Protein AF-A0A6B2LWV8-F1 (afdb_monomer_lite)

InterPro domains:
  IPR002108 Actin-depolymerising factor homology domain [PF00241] (2-55)
  IPR002108 Actin-depolymerising factor homology domain [PS51263] (1-59)
  IPR017904 ADF/Cofilin [PR00006] (24-45)
  IPR017904 ADF/Cofilin [PR00006] (46-59)
  IPR029006 ADF-H/Gelsolin-like domain superfamily [G3DSA:3.40.20.10] (1-59)

Secondary structure (DSSP, 8-state):
---SSS-EEEEEEEE-TTS-EEEEEEEE--TTS-HHHHHHHHHHHHHHHHHHHTT----

Foldseek 3Di:
DDDQAAKDWDWDQDQDPVRDGDTDIDIRDHPNYDPVRVVVCVVCVVVVVCVVVVPDDDD

Structure (mmCIF, N/CA/C/O backbone):
data_AF-A0A6B2LWV8-F1
#
_entry.id   AF-A0A6B2LWV8-F1
#
loop_
_atom_site.group_PDB
_atom_site.id
_atom_site.type_symbol
_atom_site.label_atom_id
_atom_site.label_alt_id
_atom_site.label_comp_id
_atom_site.label_asym_id
_atom_site.label_entity_id
_atom_site.label_seq_id
_atom_site.pdbx_PDB_ins_code
_atom_site.Cartn_x
_atom_site.Cartn_y
_atom_site.Cartn_z
_atom_site.occupancy
_atom_site.B_iso_or_equiv
_atom_site.auth_seq_id
_atom_site.auth_comp_id
_atom_site.auth_asym_id
_atom_site.auth_atom_id
_atom_site.pdbx_PDB_model_num
ATOM 1 N N . MET A 1 1 ? -6.031 -13.904 -6.949 1.00 54.72 1 MET A N 1
ATOM 2 C CA . MET A 1 1 ? -4.558 -13.948 -7.081 1.00 54.72 1 MET A CA 1
ATOM 3 C C . MET A 1 1 ? -4.033 -12.524 -7.172 1.00 54.72 1 MET A C 1
ATOM 5 O O . MET A 1 1 ? -4.607 -11.733 -7.912 1.00 54.72 1 MET A O 1
ATOM 9 N N . LEU A 1 2 ? -3.016 -12.177 -6.380 1.00 64.94 2 LEU A N 1
ATOM 10 C CA . LEU A 1 2 ? -2.355 -10.870 -6.461 1.00 64.94 2 LEU A CA 1
ATOM 11 C C . LEU A 1 2 ? -1.424 -10.855 -7.687 1.00 64.94 2 LEU A C 1
ATOM 13 O O . LEU A 1 2 ? -0.751 -11.857 -7.928 1.00 64.94 2 LEU A O 1
ATOM 17 N N . PRO A 1 3 ? -1.391 -9.774 -8.485 1.00 70.81 3 PRO A N 1
ATOM 18 C CA . PRO A 1 3 ? -0.501 -9.699 -9.638 1.00 70.81 3 PRO A CA 1
ATOM 19 C C . PRO A 1 3 ? 0.957 -9.567 -9.192 1.00 70.81 3 PRO A C 1
ATOM 21 O O . PRO A 1 3 ? 1.274 -8.734 -8.349 1.00 70.81 3 PRO A O 1
ATOM 24 N N . ILE A 1 4 ? 1.842 -10.359 -9.799 1.00 72.50 4 ILE A N 1
ATOM 25 C CA . ILE A 1 4 ? 3.274 -10.404 -9.457 1.00 72.50 4 ILE A CA 1
ATOM 26 C C . ILE A 1 4 ? 4.084 -9.231 -10.035 1.00 72.50 4 ILE A C 1
ATOM 28 O O . ILE A 1 4 ? 5.197 -8.962 -9.598 1.00 72.50 4 ILE A O 1
ATOM 32 N N . ASP A 1 5 ? 3.517 -8.517 -11.007 1.00 74.56 5 ASP A N 1
ATOM 33 C CA . ASP A 1 5 ? 4.205 -7.457 -11.755 1.00 74.56 5 ASP A CA 1
ATOM 34 C C . ASP A 1 5 ? 4.058 -6.064 -11.112 1.00 74.56 5 ASP A C 1
ATOM 36 O O . ASP A 1 5 ? 4.883 -5.175 -11.316 1.00 74.56 5 ASP A O 1
ATOM 40 N N . LYS A 1 6 ? 3.009 -5.844 -10.303 1.00 76.94 6 LYS A N 1
ATOM 41 C CA . LYS A 1 6 ? 2.653 -4.504 -9.805 1.00 76.94 6 LYS A CA 1
ATOM 42 C C . LYS A 1 6 ? 2.334 -4.507 -8.312 1.00 76.94 6 LYS A C 1
ATOM 44 O O . LYS A 1 6 ? 1.587 -5.379 -7.865 1.00 76.94 6 LYS A O 1
ATOM 49 N N . PRO A 1 7 ? 2.827 -3.514 -7.548 1.00 82.00 7 PRO A N 1
ATOM 50 C CA . PRO A 1 7 ? 2.446 -3.361 -6.152 1.00 82.00 7 PRO A CA 1
ATOM 51 C C . PRO A 1 7 ? 0.952 -3.041 -6.033 1.00 82.00 7 PRO A C 1
ATOM 53 O O . PRO A 1 7 ? 0.367 -2.417 -6.920 1.00 82.00 7 PRO A O 1
ATOM 56 N N . ARG A 1 8 ? 0.324 -3.487 -4.943 1.00 83.62 8 ARG A N 1
ATOM 57 C CA . ARG A 1 8 ? -1.087 -3.226 -4.633 1.00 83.62 8 ARG A CA 1
ATOM 58 C C . ARG A 1 8 ? -1.308 -3.038 -3.142 1.00 83.62 8 ARG A C 1
ATOM 60 O O . ARG A 1 8 ? -0.658 -3.675 -2.318 1.00 83.62 8 ARG A O 1
ATOM 67 N N . TYR A 1 9 ? -2.295 -2.215 -2.813 1.00 82.50 9 TYR A N 1
ATOM 68 C CA . TYR A 1 9 ? -2.846 -2.147 -1.467 1.00 82.50 9 TYR A CA 1
ATOM 69 C C . TYR A 1 9 ? -3.901 -3.230 -1.279 1.00 82.50 9 TYR A C 1
ATOM 71 O O . TYR A 1 9 ? -4.744 -3.447 -2.150 1.00 82.50 9 TYR A O 1
ATOM 79 N N . VAL A 1 10 ? -3.842 -3.902 -0.140 1.00 82.25 10 VAL A N 1
ATOM 80 C CA . VAL A 1 10 ? -4.766 -4.955 0.25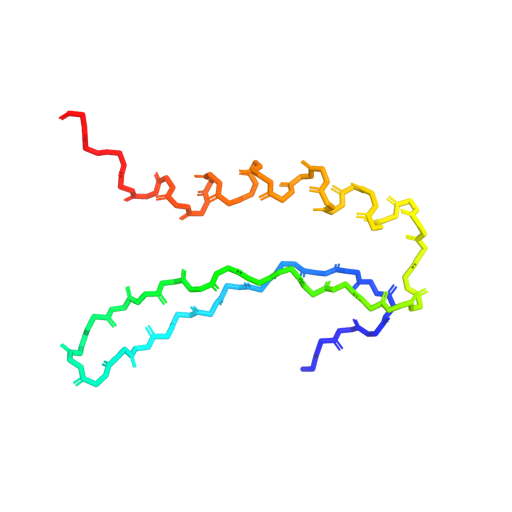9 1.00 82.25 10 VAL A CA 1
ATOM 81 C C . VAL A 1 10 ? -5.335 -4.569 1.615 1.00 82.25 10 VAL A C 1
ATOM 83 O O . VAL A 1 10 ? -4.587 -4.286 2.547 1.00 82.25 10 VAL A O 1
ATOM 86 N N . ILE A 1 11 ? -6.659 -4.545 1.719 1.00 80.50 11 ILE A N 1
ATOM 87 C CA . ILE A 1 11 ? -7.364 -4.314 2.980 1.00 80.50 11 ILE A CA 1
ATOM 88 C C . ILE A 1 11 ? -8.006 -5.641 3.355 1.00 80.50 11 ILE A C 1
ATOM 90 O O . ILE A 1 11 ? -8.867 -6.147 2.635 1.00 80.50 11 ILE A O 1
ATOM 94 N N . LEU A 1 12 ? -7.549 -6.229 4.453 1.00 79.31 12 LEU A N 1
ATOM 95 C CA . LEU A 1 12 ? -8.068 -7.480 4.976 1.00 79.31 12 LEU A CA 1
ATOM 96 C C . LEU A 1 12 ? -8.941 -7.164 6.174 1.00 79.31 12 LEU A C 1
ATOM 98 O O . LEU A 1 12 ? -8.463 -6.680 7.190 1.00 79.31 12 LEU A O 1
ATOM 102 N N . ASN A 1 13 ? -10.230 -7.456 6.070 1.00 74.81 13 ASN A N 1
ATOM 103 C CA . ASN A 1 13 ? -11.125 -7.293 7.201 1.00 74.81 13 ASN A CA 1
ATOM 104 C C . ASN A 1 13 ? -11.083 -8.559 8.063 1.00 74.81 13 ASN A C 1
ATOM 106 O O . ASN A 1 13 ? -11.953 -9.429 7.943 1.00 74.81 13 ASN A O 1
ATOM 110 N N . TRP A 1 14 ? -10.044 -8.676 8.891 1.00 74.50 14 TRP A N 1
ATOM 111 C CA . TRP A 1 14 ? -9.878 -9.810 9.789 1.00 74.50 14 TRP A CA 1
ATOM 112 C C . TRP A 1 14 ? -10.926 -9.739 10.901 1.00 74.50 14 TRP A C 1
ATOM 114 O O . TRP A 1 14 ? -11.154 -8.693 11.508 1.00 74.50 14 TRP A O 1
ATOM 124 N N . LYS A 1 15 ? -11.617 -10.855 11.139 1.00 74.69 15 LYS A N 1
ATOM 125 C CA . LYS A 1 15 ? -12.547 -10.987 12.259 1.00 74.69 15 LYS A CA 1
ATOM 126 C C . LYS A 1 15 ? -11.833 -11.757 13.353 1.00 74.69 15 LYS A C 1
ATOM 128 O O . LYS A 1 15 ? -11.561 -12.943 13.183 1.00 74.69 15 LYS A O 1
ATOM 133 N N . ASN A 1 16 ? -11.553 -11.093 14.469 1.00 74.19 16 ASN A N 1
ATOM 134 C CA . ASN A 1 16 ? -11.090 -11.804 15.650 1.00 74.19 16 ASN A CA 1
ATOM 135 C C . ASN A 1 16 ? -12.199 -12.733 16.172 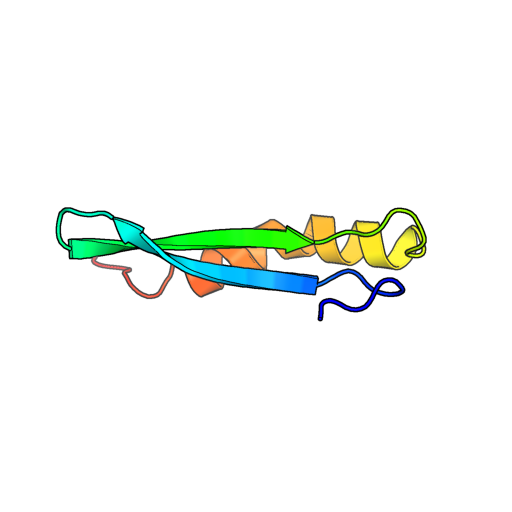1.00 74.19 16 ASN A C 1
ATOM 137 O O . ASN A 1 16 ? -13.383 -12.446 15.975 1.00 74.19 16 ASN A O 1
ATOM 141 N N . PRO A 1 17 ? -11.848 -13.821 16.880 1.00 73.06 17 PRO A N 1
ATOM 142 C CA . PRO A 1 17 ? -12.824 -14.735 17.478 1.00 73.06 17 PRO A CA 1
ATOM 143 C C . PRO A 1 17 ? -13.775 -14.049 18.478 1.00 73.06 17 PRO A C 1
ATOM 145 O O . PRO A 1 17 ? -14.843 -14.578 18.759 1.00 73.06 17 PRO A O 1
ATOM 148 N N . GLN A 1 18 ? -13.442 -12.842 18.954 1.00 74.31 18 GLN A N 1
ATOM 149 C CA . GLN A 1 18 ? -14.322 -11.985 19.760 1.00 74.31 18 GLN A CA 1
ATOM 150 C C . GLN A 1 18 ? -15.320 -11.132 18.945 1.00 74.31 18 GLN A C 1
ATOM 152 O O . GLN A 1 18 ? -16.039 -10.314 19.509 1.00 74.31 18 GLN A O 1
ATOM 157 N N . GLY A 1 19 ? -15.374 -11.278 17.619 1.00 67.44 19 GLY A N 1
ATOM 158 C CA . GLY A 1 19 ? -16.323 -10.564 16.756 1.00 67.44 19 GLY A CA 1
ATOM 159 C C . GLY A 1 19 ? -15.924 -9.131 16.382 1.00 67.44 19 GLY A C 1
ATOM 160 O O . GLY A 1 19 ? -16.619 -8.508 15.576 1.00 67.44 19 GLY A O 1
ATOM 161 N N . GLN A 1 20 ? -14.798 -8.616 16.889 1.00 71.06 20 GLN A N 1
ATOM 162 C CA . GLN A 1 20 ? -14.232 -7.350 16.416 1.00 71.06 20 GLN A CA 1
ATOM 163 C C . GLN A 1 20 ? -13.664 -7.501 15.000 1.00 71.06 20 GLN A C 1
ATOM 165 O O . GLN A 1 20 ? -12.935 -8.449 14.691 1.00 71.06 20 GLN A O 1
ATOM 170 N N . LYS A 1 21 ? -14.056 -6.564 14.132 1.00 67.88 21 LYS A N 1
ATOM 171 C CA . LYS A 1 21 ? -13.536 -6.409 12.774 1.00 67.88 21 LYS A CA 1
ATOM 172 C C . LYS A 1 21 ? -12.355 -5.451 12.845 1.00 67.88 21 LYS A C 1
ATOM 174 O O . LYS A 1 21 ? -12.576 -4.251 12.981 1.00 67.88 21 LYS A O 1
ATOM 179 N N . ASP A 1 22 ? -11.151 -5.988 12.720 1.00 72.56 22 ASP A N 1
ATOM 180 C CA . ASP A 1 22 ? -9.935 -5.190 12.615 1.00 72.56 22 ASP A CA 1
ATOM 181 C C . ASP A 1 22 ? -9.505 -5.146 11.143 1.00 72.56 22 ASP A C 1
ATOM 183 O O . ASP A 1 22 ? -9.130 -6.181 10.571 1.00 72.56 22 ASP A O 1
ATOM 187 N N . PRO A 1 23 ? -9.620 -3.987 10.469 1.00 74.00 23 PRO A N 1
ATOM 188 C CA . PRO A 1 23 ? -9.145 -3.842 9.105 1.00 74.00 23 PRO A CA 1
ATOM 189 C C . PRO A 1 23 ? -7.612 -3.789 9.095 1.00 74.00 23 PRO A C 1
ATOM 191 O O . PRO A 1 23 ? -6.990 -2.800 9.472 1.00 74.00 23 PRO A O 1
ATOM 194 N N . ILE A 1 24 ? -6.984 -4.856 8.614 1.00 79.69 24 ILE A N 1
ATOM 195 C CA . ILE A 1 24 ? -5.539 -4.942 8.427 1.00 79.69 24 ILE A CA 1
ATOM 196 C C . ILE A 1 24 ? -5.192 -4.378 7.051 1.00 79.69 24 ILE A C 1
ATOM 198 O O . ILE A 1 24 ? -5.616 -4.896 6.016 1.00 79.69 24 ILE A O 1
ATOM 202 N N . PHE A 1 25 ? -4.380 -3.325 7.034 1.00 80.31 25 PHE A N 1
ATOM 203 C CA . PHE A 1 25 ? -3.855 -2.737 5.807 1.00 80.31 25 PHE A CA 1
ATOM 204 C C . PHE A 1 25 ? -2.496 -3.342 5.450 1.00 80.31 25 PHE A C 1
ATOM 206 O O . PHE A 1 25 ? -1.537 -3.228 6.215 1.00 80.31 25 PHE A O 1
ATOM 213 N N . LEU A 1 26 ? -2.391 -3.940 4.265 1.00 81.62 26 LEU A N 1
ATOM 214 C CA . LEU A 1 26 ? -1.174 -4.570 3.768 1.00 81.62 26 LEU A CA 1
ATOM 215 C C . LEU A 1 26 ? -0.777 -3.974 2.414 1.00 81.62 26 LEU A C 1
ATOM 217 O O . LEU A 1 26 ? -1.564 -3.931 1.470 1.00 81.62 26 LEU A O 1
ATOM 221 N N . LEU A 1 27 ? 0.471 -3.526 2.305 1.00 82.25 27 LEU A N 1
ATOM 222 C CA . LEU A 1 27 ? 1.065 -3.135 1.031 1.00 82.25 27 LEU A CA 1
ATOM 223 C C . LEU A 1 27 ? 1.786 -4.351 0.449 1.00 82.25 27 LEU A C 1
ATOM 225 O O . LEU A 1 27 ? 2.845 -4.740 0.935 1.00 82.25 27 LEU A O 1
ATOM 229 N N . TYR A 1 28 ? 1.212 -4.942 -0.595 1.00 82.00 28 TYR A N 1
ATOM 230 C CA . TYR A 1 28 ? 1.865 -5.995 -1.357 1.00 82.00 28 TYR A CA 1
ATOM 231 C C . TYR A 1 28 ? 2.809 -5.364 -2.380 1.00 82.00 28 TYR A C 1
ATOM 233 O O . TYR A 1 28 ? 2.373 -4.629 -3.266 1.00 82.00 28 TYR A O 1
ATOM 241 N N . CYS A 1 29 ? 4.104 -5.644 -2.253 1.00 80.50 29 CYS A N 1
ATOM 242 C CA . CYS A 1 29 ? 5.142 -5.102 -3.118 1.00 80.50 29 CYS A CA 1
ATOM 243 C C . CYS A 1 29 ? 6.042 -6.245 -3.611 1.00 80.50 29 CYS A C 1
ATOM 245 O O . CYS A 1 29 ? 6.922 -6.676 -2.865 1.00 80.50 29 CYS A O 1
ATOM 247 N N . PRO A 1 30 ? 5.816 -6.777 -4.825 1.00 80.44 30 PRO A N 1
ATOM 248 C CA . PRO A 1 30 ? 6.640 -7.858 -5.349 1.00 80.44 30 PRO A CA 1
ATOM 249 C C . PRO A 1 30 ? 8.044 -7.351 -5.705 1.00 80.44 30 PRO A C 1
ATOM 251 O O . PRO A 1 30 ? 8.224 -6.209 -6.139 1.00 80.44 30 PRO A O 1
ATOM 254 N N . GLU A 1 31 ? 9.060 -8.204 -5.557 1.00 75.62 31 GLU A N 1
ATOM 255 C CA . GLU A 1 31 ? 10.450 -7.829 -5.850 1.00 75.62 31 GLU A CA 1
ATOM 256 C C . GLU A 1 31 ? 10.668 -7.473 -7.326 1.00 75.62 31 GLU A C 1
ATOM 258 O O . GLU A 1 31 ? 11.443 -6.562 -7.615 1.00 75.62 31 GLU A O 1
ATOM 263 N N . CYS A 1 32 ? 9.896 -8.084 -8.228 1.00 75.81 32 CYS A N 1
ATOM 264 C CA . CYS A 1 32 ? 9.927 -7.839 -9.671 1.00 75.81 32 CYS A CA 1
ATOM 265 C C . CYS A 1 32 ? 9.347 -6.467 -10.085 1.00 75.81 32 CYS A C 1
ATOM 267 O O . CYS A 1 32 ? 9.554 -6.019 -11.210 1.00 75.81 32 CYS A O 1
ATOM 269 N N . ALA A 1 33 ? 8.648 -5.759 -9.185 1.00 77.44 33 ALA A N 1
ATOM 270 C CA . ALA A 1 33 ? 8.103 -4.440 -9.498 1.00 77.44 33 ALA A CA 1
ATOM 271 C C . ALA A 1 33 ? 9.209 -3.388 -9.692 1.00 77.44 33 ALA A C 1
ATOM 273 O O . ALA A 1 33 ? 10.164 -3.297 -8.915 1.00 77.44 33 ALA A O 1
ATOM 274 N N . SER A 1 34 ? 9.027 -2.515 -10.685 1.00 79.62 34 SER A N 1
ATOM 275 C CA . SER A 1 34 ? 9.946 -1.402 -10.938 1.00 79.62 34 SER A CA 1
ATOM 276 C C . SER A 1 34 ? 10.050 -0.461 -9.729 1.00 79.62 34 SER A C 1
ATOM 278 O O . SER A 1 34 ? 9.045 -0.110 -9.103 1.00 79.62 34 SER A O 1
ATOM 280 N N . ILE A 1 35 ? 11.272 -0.004 -9.431 1.00 81.38 35 ILE A N 1
ATOM 281 C CA . ILE A 1 35 ? 11.599 0.859 -8.280 1.00 81.38 35 ILE A CA 1
ATOM 282 C C . ILE A 1 35 ? 10.705 2.104 -8.237 1.00 81.38 35 ILE A C 1
ATOM 284 O O . ILE A 1 35 ? 10.246 2.489 -7.164 1.00 81.38 35 ILE A O 1
ATOM 288 N N . LYS A 1 36 ? 10.376 2.685 -9.401 1.00 82.44 36 LYS A N 1
ATOM 289 C CA . LYS A 1 36 ? 9.461 3.835 -9.502 1.00 82.44 36 LYS A CA 1
ATOM 290 C C . LYS A 1 36 ? 8.097 3.538 -8.875 1.00 82.44 36 LYS A C 1
ATOM 292 O O . LYS A 1 36 ? 7.602 4.325 -8.075 1.00 82.44 36 LYS A O 1
ATOM 297 N N . PHE A 1 37 ? 7.506 2.384 -9.187 1.00 81.88 37 PHE A N 1
ATOM 298 C CA . PHE A 1 37 ? 6.224 1.982 -8.608 1.00 81.88 37 PHE A CA 1
ATOM 299 C C . PHE A 1 37 ? 6.353 1.687 -7.114 1.00 81.88 37 PHE A C 1
ATOM 301 O O . PHE A 1 37 ? 5.484 2.094 -6.347 1.00 81.88 37 PHE A O 1
ATOM 308 N N . LYS A 1 38 ? 7.451 1.056 -6.681 1.00 80.50 38 LYS A N 1
ATOM 309 C CA . LYS A 1 38 ? 7.710 0.817 -5.253 1.00 80.50 38 LYS A CA 1
ATOM 310 C C . LYS A 1 38 ? 7.774 2.125 -4.464 1.00 80.50 38 LYS A C 1
ATOM 312 O O . LYS A 1 38 ? 7.160 2.217 -3.408 1.00 80.50 38 LYS A O 1
ATOM 317 N N . MET A 1 39 ? 8.448 3.145 -4.997 1.00 84.25 39 MET A N 1
ATOM 318 C CA . MET A 1 39 ? 8.534 4.467 -4.371 1.00 84.25 39 MET A CA 1
ATOM 319 C C . MET A 1 39 ? 7.173 5.164 -4.297 1.00 84.25 39 MET A C 1
ATOM 321 O O . MET A 1 39 ? 6.814 5.668 -3.237 1.00 84.25 39 MET A O 1
ATOM 325 N N . ILE A 1 40 ? 6.384 5.147 -5.377 1.00 85.06 40 ILE A N 1
ATOM 326 C CA . ILE A 1 40 ? 5.045 5.761 -5.387 1.00 85.06 40 ILE A CA 1
ATOM 327 C C . ILE A 1 40 ? 4.129 5.084 -4.363 1.00 85.06 40 ILE A C 1
ATOM 329 O O . ILE A 1 40 ? 3.464 5.767 -3.586 1.00 85.06 40 ILE A O 1
ATOM 333 N N . TYR A 1 41 ? 4.107 3.751 -4.322 1.00 83.56 41 TYR A N 1
ATOM 334 C CA . TYR A 1 41 ? 3.290 3.009 -3.359 1.00 83.56 41 TYR A CA 1
ATOM 335 C C . TYR A 1 41 ? 3.812 3.144 -1.920 1.00 83.56 41 TYR A C 1
ATOM 337 O O . TYR A 1 41 ? 3.027 3.215 -0.985 1.00 83.56 41 TYR A O 1
ATOM 345 N N . ALA A 1 42 ? 5.123 3.240 -1.701 1.00 82.44 42 ALA A N 1
ATOM 346 C CA . ALA A 1 42 ? 5.659 3.514 -0.369 1.00 82.44 42 ALA A CA 1
ATOM 347 C C . ALA A 1 42 ? 5.293 4.929 0.113 1.00 82.44 42 ALA A C 1
ATOM 349 O O . ALA A 1 42 ? 4.852 5.087 1.250 1.00 82.44 42 ALA A O 1
ATOM 350 N N . GLY A 1 43 ? 5.419 5.938 -0.756 1.00 85.50 43 GLY A N 1
ATOM 351 C CA . GLY A 1 43 ? 5.109 7.335 -0.440 1.00 85.50 43 GLY A CA 1
ATOM 352 C C . GLY A 1 43 ? 3.613 7.599 -0.261 1.00 85.50 43 GLY A C 1
ATOM 353 O O . GLY A 1 43 ? 3.214 8.347 0.626 1.00 85.50 43 GLY A O 1
ATOM 354 N N . THR A 1 44 ? 2.761 6.936 -1.047 1.00 85.75 44 THR A N 1
ATOM 355 C CA . THR A 1 44 ? 1.297 7.065 -0.919 1.00 85.75 44 THR A CA 1
ATOM 356 C C . THR A 1 44 ? 0.703 6.177 0.177 1.00 85.75 44 THR A C 1
ATOM 358 O O . THR A 1 44 ? -0.455 6.374 0.539 1.00 85.75 44 THR A O 1
ATOM 361 N N . LYS A 1 45 ? 1.484 5.260 0.771 1.00 82.50 45 LYS A N 1
ATOM 362 C CA . LYS A 1 45 ? 1.033 4.351 1.839 1.00 82.50 45 LYS A CA 1
ATOM 363 C C . LYS A 1 45 ? 0.396 5.098 3.009 1.00 82.50 45 LYS A C 1
ATOM 365 O O . LYS A 1 45 ? -0.643 4.671 3.496 1.00 82.50 45 LYS A O 1
ATOM 370 N N . ASP A 1 46 ? 1.014 6.191 3.457 1.00 80.00 46 ASP A N 1
ATOM 371 C CA . ASP A 1 46 ? 0.534 6.970 4.609 1.00 80.00 46 ASP A CA 1
ATOM 372 C C . ASP A 1 46 ? -0.809 7.653 4.313 1.00 80.00 46 ASP A C 1
ATOM 374 O O . ASP A 1 46 ? -1.743 7.585 5.109 1.00 80.00 46 ASP A O 1
ATOM 378 N N . ILE A 1 47 ? -0.935 8.219 3.109 1.00 83.62 47 ILE A N 1
ATOM 379 C CA . ILE A 1 47 ? -2.151 8.883 2.625 1.00 83.62 47 ILE A CA 1
ATOM 380 C C . ILE A 1 47 ? -3.294 7.872 2.505 1.00 83.62 47 ILE A C 1
ATOM 382 O O . ILE A 1 47 ? -4.408 8.124 2.961 1.00 83.62 47 ILE A O 1
ATOM 386 N N . VAL A 1 48 ? -3.017 6.711 1.906 1.00 82.25 48 VAL A N 1
ATOM 387 C CA . VAL A 1 48 ? -4.015 5.653 1.733 1.00 82.25 48 VAL A CA 1
ATOM 388 C C . VAL A 1 48 ? -4.409 5.066 3.086 1.00 82.25 48 VAL A C 1
ATOM 390 O O . VAL A 1 48 ? -5.598 4.887 3.326 1.00 82.25 48 VAL A O 1
ATOM 393 N N . LYS A 1 49 ? -3.454 4.842 3.999 1.00 77.56 49 LYS A N 1
ATOM 394 C CA . LYS A 1 49 ? -3.747 4.377 5.360 1.00 77.56 49 LYS A CA 1
ATOM 395 C C . LYS A 1 49 ? -4.667 5.357 6.089 1.00 77.56 49 LYS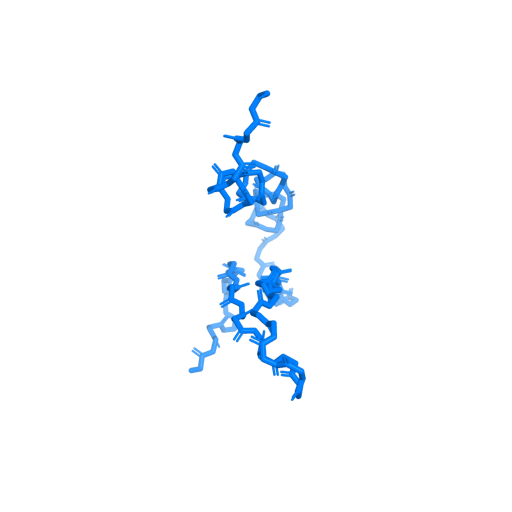 A C 1
ATOM 397 O O . LYS A 1 49 ? -5.697 4.927 6.589 1.00 77.56 49 LYS A O 1
ATOM 402 N N . LYS A 1 50 ? -4.357 6.658 6.080 1.00 79.44 50 LYS A N 1
ATOM 403 C CA . LYS A 1 50 ? -5.219 7.696 6.676 1.00 79.44 50 LYS A CA 1
ATOM 404 C C . LYS A 1 50 ? -6.614 7.721 6.064 1.00 79.44 50 LYS A C 1
ATOM 406 O O . LYS A 1 50 ? -7.592 7.852 6.782 1.00 79.44 50 LYS A O 1
ATOM 411 N N . ARG A 1 51 ? -6.728 7.553 4.746 1.00 78.56 51 ARG A N 1
ATOM 412 C CA . ARG A 1 51 ? -8.030 7.554 4.069 1.00 78.56 51 ARG A CA 1
ATOM 413 C C . ARG A 1 51 ? -8.872 6.312 4.363 1.00 78.56 51 ARG A C 1
ATOM 415 O O . ARG A 1 51 ? -10.094 6.395 4.341 1.00 78.56 51 ARG A O 1
ATOM 422 N N . VAL A 1 52 ? -8.227 5.175 4.609 1.00 72.31 52 VAL A N 1
ATOM 423 C CA . VAL A 1 52 ? -8.893 3.917 4.974 1.00 72.31 52 VAL A CA 1
ATOM 424 C C . VAL A 1 52 ? -9.283 3.905 6.456 1.00 72.31 52 VAL A C 1
ATOM 426 O O . VAL A 1 52 ? -10.352 3.405 6.791 1.00 72.31 52 VAL A O 1
ATOM 429 N N . ASP A 1 53 ? -8.455 4.487 7.324 1.00 66.25 53 ASP A N 1
ATOM 430 C CA . ASP A 1 53 ? -8.694 4.599 8.770 1.00 66.25 53 ASP A CA 1
ATOM 431 C C . ASP A 1 53 ? -9.699 5.717 9.122 1.00 66.25 53 ASP A C 1
ATOM 433 O O . ASP A 1 53 ? -10.510 5.579 10.036 1.00 66.25 53 ASP A O 1
ATOM 437 N N . GLY A 1 54 ? -9.740 6.784 8.315 1.00 51.06 54 GLY A N 1
ATOM 438 C CA . GLY A 1 54 ? -10.585 7.975 8.482 1.00 51.06 54 GLY A CA 1
ATOM 439 C C . GLY A 1 54 ? -12.102 7.771 8.354 1.00 51.06 54 GLY A C 1
ATOM 440 O O . GLY A 1 54 ? -12.831 8.738 8.181 1.00 51.06 54 GLY A O 1
ATOM 441 N N . SER A 1 55 ? -12.616 6.541 8.452 1.00 45.25 55 SER A N 1
ATOM 442 C CA . SER A 1 55 ? -14.058 6.295 8.649 1.00 45.25 55 SER A CA 1
ATOM 443 C C . SER A 1 55 ? -14.480 6.319 10.128 1.00 45.25 55 SER A C 1
ATOM 445 O O . SER A 1 55 ? -15.619 5.976 10.445 1.00 45.25 55 SER A O 1
ATOM 447 N N . LYS A 1 56 ? -13.594 6.746 11.039 1.00 40.41 56 LYS A N 1
ATOM 448 C CA . LYS A 1 56 ? -13.939 7.166 12.405 1.00 40.41 56 LYS A CA 1
ATOM 449 C C . LYS A 1 56 ? -13.129 8.397 12.829 1.00 40.41 56 LYS A C 1
ATOM 451 O O . LYS A 1 56 ? -12.297 8.314 13.722 1.00 40.41 56 LYS A O 1
ATOM 456 N N . GLU A 1 57 ? -13.398 9.550 12.225 1.00 32.09 57 GLU A N 1
ATOM 457 C CA . GLU A 1 57 ? -13.185 10.814 12.940 1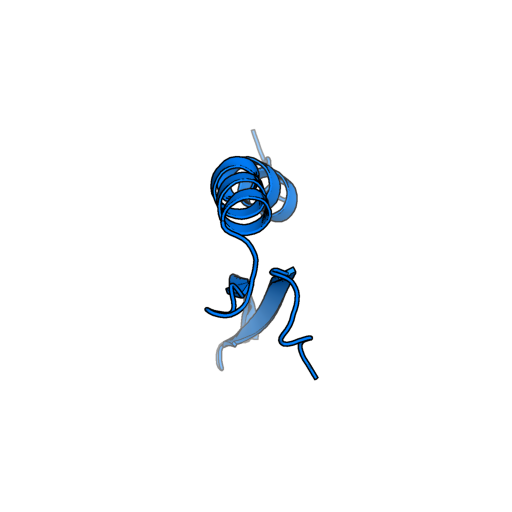.00 32.09 57 GLU A CA 1
ATOM 458 C C . GLU A 1 57 ? -14.422 11.062 13.814 1.00 32.09 57 GLU A C 1
ATOM 460 O O . GLU A 1 57 ? -15.490 11.414 13.318 1.00 32.09 57 GLU A O 1
ATOM 465 N N . ILE A 1 58 ? -14.293 10.798 15.117 1.00 29.66 58 ILE A N 1
ATOM 466 C CA . ILE A 1 58 ? -15.149 11.398 16.144 1.00 29.66 58 ILE A CA 1
ATOM 467 C C . ILE A 1 58 ? -14.252 12.429 16.823 1.00 29.66 58 ILE A C 1
ATOM 469 O O . ILE A 1 58 ? -13.237 12.058 17.415 1.00 29.66 58 ILE A O 1
ATOM 473 N N . GLN A 1 59 ? -14.593 13.698 16.618 1.00 31.34 59 GLN A N 1
ATOM 474 C CA . GLN A 1 59 ? -13.977 14.859 17.255 1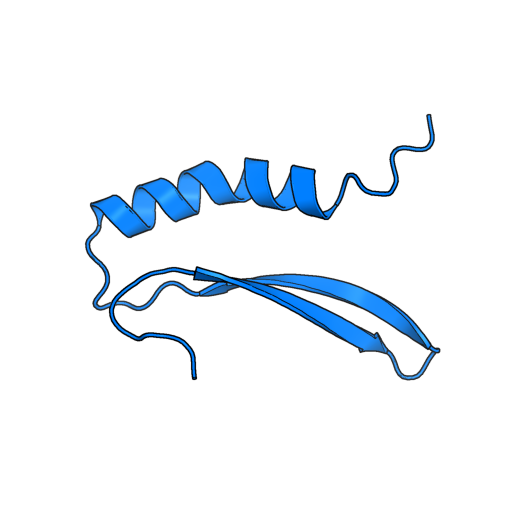.00 31.34 59 GLN A CA 1
ATOM 475 C C . GLN A 1 59 ? -14.380 14.945 18.730 1.00 31.34 59 GLN A C 1
ATOM 477 O O . GLN A 1 59 ? -15.522 14.536 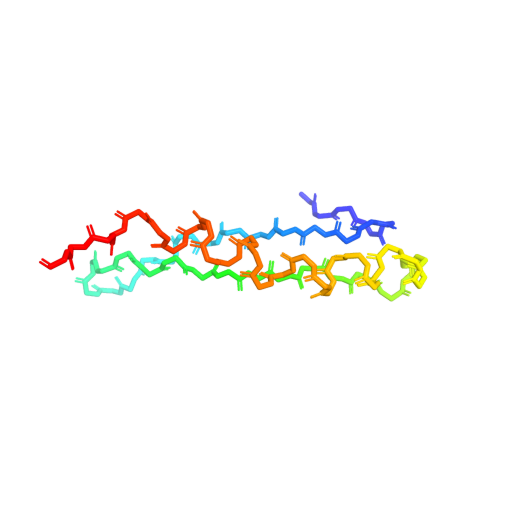19.046 1.00 31.34 59 GLN A O 1
#

pLDDT: mean 73.62, std 13.42, range [29.66, 85.75]

Radius of gyration: 13.95 Å; chains: 1; bounding box: 28×30×32 Å

Organism: NCBI:txid1963864

Sequence (59 aa):
MLPIDKPRYVILNWKNPQGQKDPIFLLYCPECASIKFKMIYAGTKDIVKKRVDGSKEIQ